Protein AF-A0A9D6CLR1-F1 (afdb_monomer)

pLDDT: mean 79.88, std 20.58, range [31.44, 97.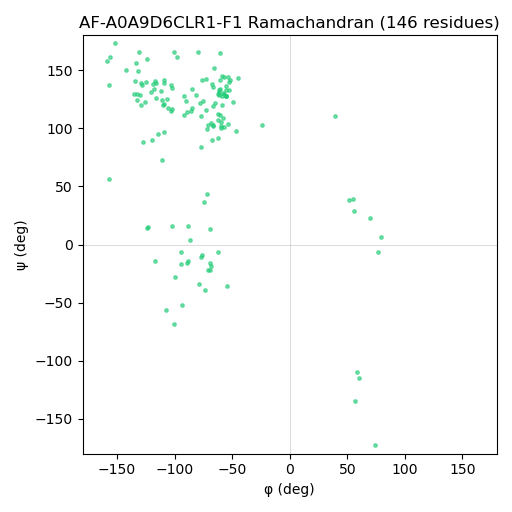12]

Nearest PDB structures (foldseek):
  5bok-assembly1_A  TM=9.525E-01  e=4.632E-09  Diaphorobacter sp. DS2
  2qpz-assembly1_A  TM=9.494E-01  e=1.307E-08  Pseudomonas putida
  7bui-assembly1_E  TM=9.240E-01  e=3.308E-08  Metapseudomonas resinovorans
  4emj-assembly1_B  TM=9.282E-01  e=6.372E-08  Pseudomonas putida
  2i7f-assembly2_B  TM=9.430E-01  e=8.842E-08  Sphingobium yanoikuyae

Radius of gyration: 23.42 Å; Cα contacts (8 Å, |Δi|>4): 260; chains: 1; bounding box: 81×60×57 Å

Mean predicted aligned error: 12.87 Å

Sequence (148 aa):
MGVGAARIPVMSLNVESYVPALPLEEIPDRTAKTVTFGRKKICIVRVDERFHAVDALCTHMGVPLDQGEFNGAELVCPWHAARFCVKTGAKTHGPGFCDLKTYAVRVVNGWVEVNLDGPALNERPAPSRPMAPPPAPSVMTPTSRFRI

Structure (mmCIF, N/CA/C/O backbone):
data_AF-A0A9D6CLR1-F1
#
_entry.id   AF-A0A9D6CLR1-F1
#
loop_
_atom_site.group_PDB
_atom_site.id
_atom_site.type_symbol
_atom_site.label_atom_id
_atom_site.label_alt_id
_atom_site.label_comp_id
_atom_site.label_asym_id
_atom_site.label_entity_id
_atom_site.label_seq_id
_atom_site.pdbx_PDB_ins_code
_atom_site.Cartn_x
_atom_site.Cartn_y
_atom_site.Cartn_z
_atom_site.occupancy
_atom_site.B_iso_or_equiv
_atom_site.auth_seq_id
_atom_site.auth_comp_id
_atom_site.auth_asym_id
_atom_site.auth_atom_id
_atom_site.pdbx_PDB_model_num
ATOM 1 N N . MET A 1 1 ? -17.516 23.546 46.071 1.00 39.50 1 MET A N 1
ATOM 2 C CA . MET A 1 1 ? -17.376 23.646 44.602 1.00 39.50 1 MET A CA 1
ATOM 3 C C . MET A 1 1 ? -16.226 22.739 44.185 1.00 39.50 1 MET A C 1
ATOM 5 O O . MET A 1 1 ? -15.083 23.166 44.200 1.00 39.50 1 MET A O 1
ATOM 9 N N . GLY A 1 2 ? -16.505 21.452 43.970 1.00 34.69 2 GLY A N 1
ATOM 10 C CA . GLY A 1 2 ? -15.496 20.457 43.599 1.00 34.69 2 GLY A CA 1
ATOM 11 C C . GLY A 1 2 ? -15.613 20.152 42.114 1.00 34.69 2 GLY A C 1
ATOM 12 O O . GLY A 1 2 ? -16.646 19.651 41.680 1.00 34.69 2 GLY A O 1
ATOM 13 N N . VAL A 1 3 ? -14.586 20.484 41.337 1.00 37.75 3 VAL A N 1
ATOM 14 C CA . VAL A 1 3 ? -14.485 20.069 39.936 1.00 37.75 3 VAL A CA 1
ATOM 15 C C . VAL A 1 3 ? -14.194 18.568 39.908 1.00 37.75 3 VAL A C 1
ATOM 17 O O . VAL A 1 3 ? -13.095 18.120 40.223 1.00 37.75 3 VAL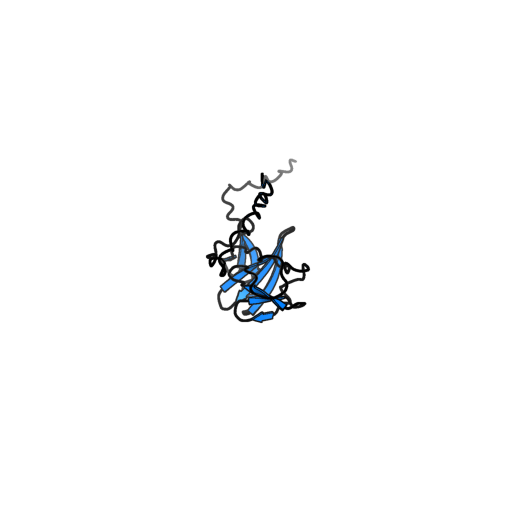 A O 1
ATOM 20 N N . GLY A 1 4 ? -15.220 17.771 39.616 1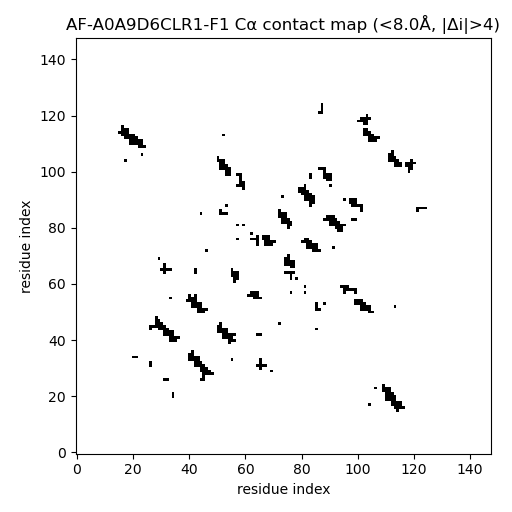.00 31.44 4 GLY A N 1
ATOM 21 C CA . GLY A 1 4 ? -15.082 16.334 39.421 1.00 31.44 4 GLY A CA 1
ATOM 22 C C . GLY A 1 4 ? -14.267 16.071 38.161 1.00 31.44 4 GLY A C 1
ATOM 23 O O . GLY A 1 4 ? -14.782 16.200 37.054 1.00 31.44 4 GLY A O 1
ATOM 24 N N . ALA A 1 5 ? -12.993 15.715 38.325 1.00 42.03 5 ALA A N 1
ATOM 25 C CA . ALA A 1 5 ? -12.192 15.163 37.244 1.00 42.03 5 ALA A CA 1
ATOM 26 C C . ALA A 1 5 ? -12.842 13.844 36.805 1.00 42.03 5 ALA A C 1
ATOM 28 O O . ALA A 1 5 ? -12.811 12.849 37.535 1.00 42.03 5 ALA A O 1
ATOM 29 N N . ALA A 1 6 ? -13.476 13.858 35.633 1.00 39.00 6 ALA A N 1
ATOM 30 C CA . ALA A 1 6 ? -14.028 12.670 35.009 1.00 39.00 6 ALA A CA 1
ATOM 31 C C . ALA A 1 6 ? -12.888 11.669 34.780 1.00 39.00 6 ALA A C 1
ATOM 33 O O . ALA A 1 6 ? -12.024 11.855 33.924 1.00 39.00 6 ALA A O 1
ATOM 34 N N . ARG A 1 7 ? -12.858 10.619 35.602 1.00 40.84 7 ARG A N 1
ATOM 35 C CA . ARG A 1 7 ? -11.974 9.472 35.415 1.00 40.84 7 ARG A CA 1
ATOM 36 C C . ARG A 1 7 ? -12.446 8.735 34.169 1.00 40.84 7 ARG A C 1
ATOM 38 O O . ARG A 1 7 ? -13.467 8.056 34.206 1.00 40.84 7 ARG A O 1
ATOM 45 N N . ILE A 1 8 ? -11.712 8.901 33.074 1.00 43.25 8 ILE A N 1
ATOM 46 C CA . ILE A 1 8 ? -11.870 8.090 31.867 1.00 43.25 8 ILE A CA 1
ATOM 47 C C . ILE A 1 8 ? -11.626 6.631 32.288 1.00 43.25 8 ILE A C 1
ATOM 49 O O . ILE A 1 8 ? -10.554 6.340 32.829 1.00 43.25 8 ILE A O 1
ATOM 53 N N . PRO A 1 9 ? -12.597 5.717 32.121 1.00 37.31 9 PRO A N 1
ATOM 54 C CA . PRO A 1 9 ? -12.390 4.322 32.461 1.00 37.31 9 PRO A CA 1
ATOM 55 C C . PRO A 1 9 ? -11.321 3.748 31.528 1.00 37.31 9 PRO A C 1
ATOM 57 O O . PRO A 1 9 ? -11.467 3.769 30.307 1.00 37.31 9 PRO A O 1
ATOM 60 N N . VAL A 1 10 ? -10.237 3.233 32.111 1.00 44.00 10 VAL A N 1
ATOM 61 C CA . VAL A 1 10 ? -9.269 2.390 31.403 1.00 44.00 10 VAL A CA 1
ATOM 62 C C . VAL A 1 10 ? -9.992 1.084 31.072 1.00 44.00 10 VAL A C 1
ATOM 64 O O . VAL A 1 10 ? -10.044 0.161 31.886 1.00 44.00 10 VAL A O 1
ATOM 67 N N . MET A 1 11 ? -10.634 1.029 29.903 1.00 39.53 11 MET A N 1
ATOM 68 C CA . MET A 1 11 ? -11.243 -0.196 29.394 1.00 39.53 11 MET A CA 1
ATOM 69 C C . MET A 1 11 ? -10.142 -1.163 28.960 1.00 39.53 11 MET A C 1
ATOM 71 O O . MET A 1 11 ? -9.537 -1.026 27.906 1.00 39.53 11 MET A O 1
ATOM 75 N N . SER A 1 12 ? -9.879 -2.097 29.870 1.00 44.53 12 SER A N 1
ATOM 76 C CA . SER A 1 12 ? -9.763 -3.540 29.650 1.00 44.53 12 SER A CA 1
ATOM 77 C C . SER A 1 12 ? -9.057 -4.012 28.369 1.00 44.53 12 SER A C 1
ATOM 79 O O . SER A 1 12 ? -9.555 -3.917 27.252 1.00 44.53 12 SER A O 1
ATOM 81 N N . LEU A 1 13 ? -7.885 -4.592 28.611 1.00 48.91 13 LEU A N 1
ATOM 82 C CA . LEU A 1 13 ? -6.991 -5.329 27.727 1.00 48.91 13 LEU A CA 1
ATOM 83 C C . LEU A 1 13 ? -7.725 -6.371 26.861 1.00 48.91 13 LEU A C 1
ATOM 85 O O . LEU A 1 13 ? -7.965 -7.482 27.314 1.00 48.91 13 LEU A O 1
ATOM 89 N N . ASN A 1 14 ? -8.029 -6.012 25.613 1.00 50.66 14 ASN A N 1
ATOM 90 C CA . ASN A 1 14 ? -8.165 -6.933 24.476 1.00 50.66 14 ASN A CA 1
ATOM 91 C C . ASN A 1 14 ? -7.935 -6.148 23.170 1.00 50.66 14 ASN A C 1
ATOM 93 O O . ASN A 1 14 ? -8.798 -6.060 22.298 1.00 50.66 14 ASN A O 1
ATOM 97 N N . VAL A 1 15 ? -6.770 -5.497 23.067 1.00 47.16 15 VAL A N 1
ATOM 98 C CA . VAL A 1 15 ? -6.419 -4.669 21.907 1.00 47.16 15 VAL A CA 1
ATOM 99 C C . VAL A 1 15 ? -6.018 -5.584 20.753 1.00 47.16 15 VAL A C 1
ATOM 101 O O . VAL A 1 15 ? -4.847 -5.844 20.501 1.00 47.16 15 VAL A O 1
ATOM 104 N N . GLU A 1 16 ? -7.012 -6.074 20.026 1.00 57.47 16 GLU A N 1
ATOM 105 C CA . GLU A 1 16 ? -6.856 -6.210 18.588 1.00 57.47 16 GLU A CA 1
ATOM 106 C C . GLU A 1 16 ? -6.440 -4.826 18.057 1.00 57.47 16 GLU A C 1
ATOM 108 O O . GLU A 1 16 ? -7.249 -3.904 18.016 1.00 57.47 16 GLU A O 1
ATOM 113 N N . SER A 1 17 ? -5.165 -4.633 17.723 1.00 80.94 17 SER A N 1
ATOM 114 C CA . SER A 1 17 ? -4.558 -3.337 17.364 1.00 80.94 17 SER A CA 1
ATOM 115 C C . SER A 1 17 ? -4.919 -2.826 15.976 1.00 80.94 17 SER A C 1
ATOM 117 O O . SER A 1 17 ? -4.098 -2.229 15.276 1.00 80.94 17 SER A O 1
ATOM 119 N N . TYR A 1 18 ? -6.164 -3.067 15.580 1.00 89.00 18 TYR A N 1
ATOM 120 C CA . TYR A 1 18 ? -6.764 -2.478 14.404 1.00 89.00 18 TYR A CA 1
ATOM 121 C C . TYR A 1 18 ? -7.121 -1.028 14.693 1.00 89.00 18 TYR A C 1
ATOM 123 O O . TYR A 1 18 ? -7.841 -0.714 15.640 1.00 89.00 18 TYR A O 1
ATOM 131 N N . VAL A 1 19 ? -6.591 -0.142 13.861 1.00 92.06 19 VAL A N 1
ATOM 132 C CA . VAL A 1 19 ? -6.851 1.291 13.920 1.00 92.06 19 VAL A CA 1
ATOM 133 C C . VAL A 1 19 ? -7.529 1.705 12.615 1.00 92.06 19 VAL A C 1
ATOM 135 O O . VAL A 1 19 ? -7.059 1.297 11.547 1.00 92.06 19 VAL A O 1
ATOM 138 N N . PRO A 1 20 ? -8.617 2.496 12.663 1.00 93.69 20 PRO A N 1
ATOM 139 C CA . PRO A 1 20 ? -9.249 3.018 11.457 1.00 93.69 20 PRO A CA 1
ATOM 140 C C . PRO A 1 20 ? -8.266 3.895 10.681 1.00 93.69 20 PRO A C 1
ATOM 142 O O . PRO A 1 20 ? -7.610 4.768 11.250 1.00 93.69 20 PRO A O 1
ATOM 145 N N . ALA A 1 21 ? -8.157 3.639 9.379 1.00 94.19 21 ALA A N 1
ATOM 146 C CA . ALA A 1 21 ? -7.209 4.307 8.502 1.00 94.19 21 ALA A CA 1
ATOM 147 C C . ALA A 1 21 ? -7.888 5.300 7.559 1.00 94.19 21 ALA A C 1
ATOM 149 O O . ALA A 1 21 ? -7.523 6.472 7.543 1.00 94.19 21 ALA A O 1
ATOM 150 N N . LEU A 1 22 ? -8.862 4.827 6.775 1.00 94.75 22 LEU A N 1
ATOM 151 C CA . LEU A 1 22 ? -9.613 5.630 5.808 1.00 94.75 22 LEU A CA 1
ATOM 152 C C . LEU A 1 22 ? -10.967 4.978 5.464 1.00 94.75 22 LEU A C 1
ATOM 154 O O . LEU A 1 22 ? -11.111 3.760 5.632 1.00 94.75 22 LEU A O 1
ATOM 158 N N . PRO A 1 23 ? -11.953 5.752 4.977 1.00 95.44 23 PRO A N 1
ATOM 159 C CA . PRO A 1 23 ? -13.191 5.213 4.416 1.00 95.44 23 PRO A CA 1
ATOM 160 C C . PRO A 1 23 ? -12.917 4.319 3.201 1.00 95.44 23 PRO A C 1
ATOM 162 O O . PRO A 1 23 ? -12.087 4.648 2.362 1.00 95.44 23 PRO A O 1
ATOM 165 N N . LEU A 1 24 ? -13.644 3.213 3.044 1.00 93.81 24 LEU A N 1
ATOM 166 C CA . LEU A 1 24 ? -13.484 2.291 1.907 1.00 93.81 24 LEU A CA 1
ATOM 167 C C . LEU A 1 24 ? -13.600 2.995 0.542 1.00 93.81 24 LEU A C 1
ATOM 169 O O . LEU A 1 24 ? -12.893 2.648 -0.401 1.00 93.81 24 LEU A O 1
ATOM 173 N N . GLU A 1 25 ? -14.465 4.000 0.443 1.00 93.56 25 GLU A N 1
ATOM 174 C CA . GLU A 1 25 ? -14.722 4.760 -0.787 1.00 93.56 25 GLU A CA 1
ATOM 175 C C . GLU A 1 25 ? -13.539 5.640 -1.202 1.00 93.56 25 GLU A C 1
ATOM 177 O O . GLU A 1 25 ? -13.383 5.991 -2.369 1.00 93.56 25 GLU A O 1
ATOM 182 N N . GLU A 1 26 ? -12.666 5.968 -0.252 1.00 92.69 26 GLU A N 1
ATOM 183 C CA . GLU A 1 26 ? -11.499 6.799 -0.495 1.00 92.69 26 GLU A CA 1
ATOM 184 C C . GLU A 1 26 ? -10.362 6.065 -1.209 1.00 92.69 26 GLU A C 1
ATOM 186 O O . GLU A 1 26 ? -9.395 6.723 -1.608 1.00 92.69 26 GLU A O 1
ATOM 191 N N . ILE A 1 27 ? -10.460 4.743 -1.371 1.00 92.88 27 ILE A N 1
ATOM 192 C CA . ILE A 1 27 ? -9.488 3.934 -2.104 1.00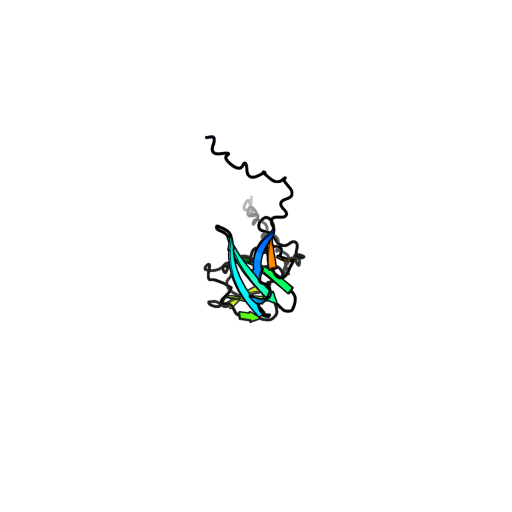 92.88 27 ILE A CA 1
ATOM 193 C C . ILE A 1 27 ? -10.198 3.080 -3.177 1.00 92.88 27 ILE A C 1
ATOM 195 O O . ILE A 1 27 ? -10.625 1.942 -2.942 1.00 92.88 27 ILE A O 1
ATOM 199 N N . PRO A 1 28 ? -10.379 3.644 -4.385 1.00 92.88 28 PRO A N 1
ATOM 200 C CA . PRO A 1 28 ? -10.887 2.906 -5.536 1.00 92.88 28 PRO A CA 1
ATOM 201 C C . PRO A 1 28 ? -9.984 1.729 -5.916 1.00 92.88 28 PRO A C 1
ATOM 203 O O . PRO A 1 28 ? -8.831 1.640 -5.488 1.00 92.88 28 PRO A O 1
ATOM 206 N N . ASP A 1 29 ? -10.499 0.821 -6.740 1.00 93.88 29 ASP A N 1
ATOM 207 C CA . ASP A 1 29 ? -9.683 -0.275 -7.259 1.00 93.88 29 ASP A CA 1
ATOM 208 C C . ASP A 1 29 ? -8.442 0.245 -8.009 1.00 93.88 29 ASP A C 1
ATOM 210 O O . ASP A 1 29 ? -8.483 1.281 -8.676 1.00 93.88 29 ASP A O 1
ATOM 214 N N . ARG A 1 30 ? -7.330 -0.482 -7.870 1.00 92.94 30 ARG A N 1
ATOM 215 C CA . ARG A 1 30 ? -6.007 -0.163 -8.424 1.00 92.94 30 ARG A CA 1
ATOM 216 C C . ARG A 1 30 ? -5.503 1.218 -8.017 1.00 92.94 30 ARG A C 1
ATOM 218 O O . ARG A 1 30 ? -4.872 1.918 -8.809 1.00 92.94 30 ARG A O 1
ATOM 225 N N . THR A 1 31 ? -5.751 1.593 -6.766 1.00 94.62 31 THR A N 1
ATOM 226 C CA . THR A 1 31 ? -5.183 2.797 -6.157 1.00 94.62 31 THR A CA 1
ATOM 227 C C . THR A 1 31 ? -4.429 2.471 -4.876 1.00 94.62 31 THR A C 1
ATOM 229 O O . THR A 1 31 ? -4.605 1.417 -4.254 1.00 94.62 31 THR A O 1
ATOM 232 N N . ALA A 1 32 ? -3.549 3.394 -4.505 1.00 95.50 32 ALA A N 1
ATOM 233 C CA . ALA A 1 32 ? -2.739 3.340 -3.307 1.00 95.50 32 ALA A CA 1
ATOM 234 C C . ALA A 1 32 ? -2.882 4.659 -2.537 1.00 95.50 32 ALA A C 1
ATOM 236 O O . ALA A 1 32 ? -2.900 5.734 -3.134 1.00 95.50 32 ALA A O 1
ATOM 237 N N . LYS A 1 33 ? -2.978 4.584 -1.210 1.00 96.50 33 LYS A N 1
ATOM 238 C CA . LYS A 1 33 ? -3.018 5.748 -0.319 1.00 96.50 33 LYS A CA 1
ATOM 239 C C . LYS A 1 33 ? -2.111 5.540 0.881 1.00 96.50 33 LYS A C 1
ATOM 241 O O . LYS A 1 33 ? -2.230 4.544 1.594 1.00 96.50 33 LYS A O 1
ATOM 246 N N . THR A 1 34 ? -1.248 6.516 1.150 1.00 96.56 34 THR A N 1
ATOM 247 C CA . THR A 1 34 ? -0.455 6.530 2.381 1.00 96.56 34 THR A CA 1
ATOM 248 C C . THR A 1 34 ? -1.264 7.076 3.550 1.00 96.56 34 THR A C 1
ATOM 250 O O . THR A 1 34 ? -1.781 8.190 3.502 1.00 96.56 34 THR A O 1
ATOM 253 N N . VAL A 1 35 ? -1.284 6.326 4.648 1.00 95.44 35 VAL A N 1
ATOM 254 C CA . VAL A 1 35 ? -1.799 6.748 5.952 1.00 95.44 35 VAL A CA 1
ATOM 255 C C . VAL A 1 35 ? -0.656 6.741 6.961 1.00 95.44 35 VAL A C 1
ATOM 257 O O . VAL A 1 35 ? 0.221 5.873 6.939 1.00 95.44 35 VAL A O 1
ATOM 260 N N . THR A 1 36 ? -0.634 7.737 7.845 1.00 94.31 36 THR A N 1
ATOM 261 C CA . THR A 1 36 ? 0.421 7.888 8.853 1.00 94.31 36 THR A CA 1
ATOM 262 C C . THR A 1 36 ? -0.121 7.591 10.246 1.00 94.31 36 THR A C 1
ATOM 264 O O . THR A 1 36 ? -1.007 8.287 10.732 1.00 94.31 36 THR A O 1
ATOM 267 N N . PHE A 1 37 ? 0.468 6.599 10.915 1.00 90.62 37 PHE A N 1
ATOM 268 C CA . PHE A 1 37 ? 0.180 6.235 12.302 1.00 90.62 37 PHE A CA 1
ATOM 269 C C . PHE A 1 37 ? 1.414 6.498 13.168 1.00 90.62 37 PHE A C 1
ATOM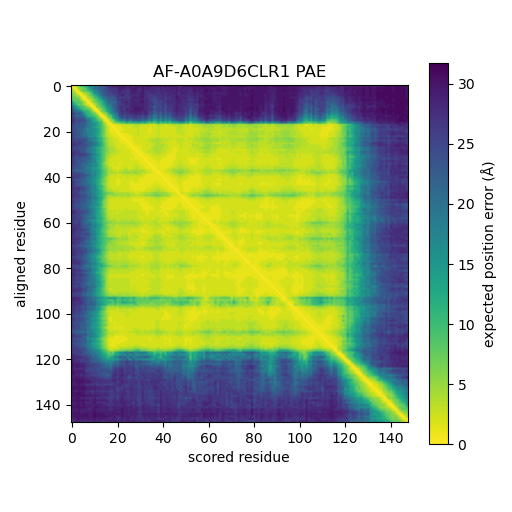 271 O O . PHE A 1 37 ? 2.347 5.689 13.240 1.00 90.62 37 PHE A O 1
ATOM 278 N N . GLY A 1 38 ? 1.454 7.669 13.805 1.00 88.94 38 GLY A N 1
ATOM 279 C CA . GLY A 1 38 ? 2.625 8.124 14.553 1.00 88.94 38 GLY A CA 1
ATOM 280 C C . GLY A 1 38 ? 3.863 8.199 13.654 1.00 88.94 38 GLY A C 1
ATOM 281 O O . GLY A 1 38 ? 3.951 9.053 12.780 1.00 88.94 38 GLY A O 1
ATOM 282 N N . ARG A 1 39 ? 4.826 7.291 13.858 1.00 87.38 39 ARG A N 1
ATOM 283 C CA . ARG A 1 39 ? 6.059 7.204 13.046 1.00 87.38 39 ARG A CA 1
ATOM 284 C C . ARG A 1 39 ? 5.971 6.215 11.879 1.00 87.38 39 ARG A C 1
ATOM 286 O O . ARG A 1 39 ? 6.916 6.121 11.102 1.00 87.38 39 ARG A O 1
ATOM 293 N N . LYS A 1 40 ? 4.887 5.443 11.773 1.00 90.50 40 LYS A N 1
ATOM 294 C CA . LYS A 1 40 ? 4.697 4.445 10.713 1.00 90.50 40 LYS A CA 1
ATOM 295 C C . LYS A 1 40 ? 3.959 5.088 9.545 1.00 90.50 40 LYS A C 1
ATOM 297 O O . LYS A 1 40 ? 2.896 5.669 9.747 1.00 90.50 40 LYS A O 1
ATOM 302 N N . LYS A 1 41 ? 4.504 4.957 8.337 1.00 95.06 41 LYS A N 1
ATOM 303 C CA . LYS A 1 41 ? 3.815 5.311 7.093 1.00 95.06 41 LYS A CA 1
ATOM 304 C C . LYS A 1 41 ? 3.411 4.019 6.400 1.00 95.06 41 LYS A C 1
ATOM 306 O O . LYS A 1 41 ? 4.281 3.225 6.046 1.00 95.06 41 LYS A O 1
ATOM 311 N N . ILE A 1 42 ? 2.112 3.812 6.242 1.00 95.50 42 ILE A N 1
ATOM 312 C CA . ILE A 1 42 ? 1.537 2.587 5.692 1.00 95.50 42 ILE A CA 1
ATOM 313 C C . ILE A 1 42 ? 0.825 2.948 4.395 1.00 95.50 42 ILE A C 1
ATOM 315 O O . ILE A 1 42 ? -0.005 3.849 4.380 1.00 95.50 42 ILE A O 1
ATOM 319 N N . CYS A 1 43 ? 1.164 2.261 3.312 1.00 96.44 43 CYS A N 1
ATOM 320 C CA . CYS A 1 43 ? 0.476 2.370 2.039 1.00 96.44 43 CYS A CA 1
ATOM 321 C C . CYS A 1 43 ? -0.617 1.307 1.998 1.00 96.44 43 CYS A C 1
ATOM 323 O O . CYS A 1 43 ? -0.344 0.104 1.991 1.00 96.44 43 CYS A O 1
ATOM 325 N N . ILE A 1 44 ? -1.858 1.777 2.029 1.00 96.25 44 ILE A N 1
ATOM 326 C CA . ILE A 1 44 ? -3.043 0.963 1.812 1.00 96.25 44 ILE A CA 1
ATOM 327 C C . ILE A 1 44 ? -3.251 0.893 0.313 1.00 96.25 44 ILE A C 1
ATOM 329 O O . ILE A 1 44 ? -3.170 1.900 -0.383 1.00 96.25 44 ILE A O 1
ATOM 333 N N . VAL A 1 45 ? -3.501 -0.308 -0.172 1.00 95.81 45 VAL A N 1
ATOM 334 C CA . VAL A 1 45 ? -3.648 -0.632 -1.578 1.00 95.81 45 VAL A CA 1
ATOM 335 C C . VAL A 1 45 ? -4.945 -1.396 -1.756 1.00 95.81 45 VAL A C 1
ATOM 337 O O . VAL A 1 45 ? -5.218 -2.326 -0.994 1.00 95.81 45 VAL A O 1
ATOM 340 N N . ARG A 1 46 ? -5.697 -1.068 -2.804 1.00 94.62 46 ARG A N 1
ATOM 341 C CA . ARG A 1 46 ? -6.795 -1.909 -3.278 1.00 94.62 46 ARG A CA 1
ATOM 342 C C . ARG A 1 46 ? -6.433 -2.523 -4.624 1.00 94.62 46 ARG A C 1
ATOM 344 O O . ARG A 1 46 ? -6.078 -1.807 -5.557 1.00 94.62 46 ARG A O 1
ATOM 351 N N . VAL A 1 47 ? -6.503 -3.849 -4.698 1.00 92.06 47 VAL A N 1
ATOM 352 C CA . VAL A 1 47 ? -6.413 -4.604 -5.953 1.00 92.06 47 VAL A CA 1
ATOM 353 C C . VAL A 1 47 ? -7.592 -5.562 -5.988 1.00 92.06 47 VAL A C 1
ATOM 355 O O . VAL A 1 47 ? -7.736 -6.411 -5.104 1.00 92.06 47 VAL A O 1
ATOM 358 N N . ASP A 1 48 ? -8.424 -5.406 -7.008 1.00 87.75 48 ASP A N 1
ATOM 359 C CA . ASP A 1 48 ? -9.730 -6.033 -7.127 1.00 87.75 48 ASP A CA 1
ATOM 360 C C . ASP A 1 48 ? -10.611 -5.669 -5.903 1.00 87.75 48 ASP A C 1
ATOM 362 O O . ASP A 1 48 ? -10.653 -4.529 -5.427 1.00 87.75 48 ASP A O 1
ATOM 366 N N . GLU A 1 49 ? -11.293 -6.655 -5.323 1.00 86.62 49 GLU A N 1
ATOM 367 C CA . GLU A 1 49 ? -12.101 -6.495 -4.106 1.00 86.62 49 GLU A CA 1
ATOM 368 C C . GLU A 1 49 ? -11.302 -6.710 -2.809 1.00 86.62 49 GLU A C 1
ATOM 370 O O . GLU A 1 49 ? -11.877 -6.947 -1.744 1.00 86.62 49 GLU A O 1
ATOM 375 N N . ARG A 1 50 ? -9.962 -6.682 -2.872 1.00 90.94 50 ARG A N 1
ATOM 376 C CA . ARG A 1 50 ? -9.097 -6.939 -1.713 1.00 90.94 50 ARG A CA 1
ATOM 377 C C . ARG A 1 50 ? -8.272 -5.721 -1.334 1.00 90.94 50 ARG A C 1
ATOM 379 O O . ARG A 1 50 ? -7.692 -5.038 -2.176 1.00 90.94 50 ARG A O 1
ATOM 386 N N . PHE A 1 51 ? -8.178 -5.510 -0.026 1.00 94.31 51 PHE A N 1
ATOM 387 C CA . PHE A 1 51 ? -7.369 -4.465 0.581 1.00 94.31 51 PHE A CA 1
ATOM 388 C C . PHE A 1 51 ? -6.092 -5.073 1.145 1.00 94.31 51 PHE A C 1
ATOM 390 O O . PHE A 1 51 ? -6.099 -6.130 1.778 1.00 94.31 51 PHE A O 1
ATOM 397 N N . HIS A 1 52 ? -4.991 -4.376 0.922 1.00 95.12 52 HIS A N 1
ATOM 398 C CA . HIS A 1 52 ? -3.667 -4.746 1.376 1.00 95.12 52 HIS A CA 1
ATOM 399 C C . HIS A 1 52 ? -3.013 -3.536 2.030 1.00 95.12 52 HIS A C 1
ATOM 401 O O . HIS A 1 52 ? -3.282 -2.401 1.652 1.00 95.12 52 HIS A O 1
ATOM 407 N N . ALA A 1 53 ? -2.148 -3.769 3.010 1.00 95.31 53 ALA A N 1
ATOM 408 C CA . ALA A 1 53 ? -1.354 -2.715 3.619 1.00 95.31 53 ALA A CA 1
ATOM 409 C C . ALA A 1 53 ? 0.108 -3.140 3.655 1.00 95.31 53 ALA A C 1
ATOM 411 O O . ALA A 1 53 ? 0.441 -4.229 4.130 1.00 95.31 53 ALA A O 1
ATOM 412 N N . VAL A 1 54 ? 0.971 -2.265 3.153 1.00 95.31 54 VAL A N 1
ATOM 413 C CA . VAL A 1 54 ? 2.424 -2.436 3.115 1.00 95.31 54 VAL A CA 1
ATOM 414 C C . VAL A 1 54 ? 3.112 -1.182 3.647 1.00 95.31 54 VAL A C 1
ATOM 416 O O . VAL A 1 54 ? 2.482 -0.134 3.780 1.00 95.31 54 VAL A O 1
ATOM 419 N N . ASP A 1 55 ? 4.403 -1.249 3.964 1.00 95.31 55 ASP A N 1
ATOM 420 C CA . ASP A 1 55 ? 5.182 -0.037 4.234 1.00 95.31 55 ASP A CA 1
ATOM 421 C C . ASP A 1 55 ? 5.087 0.934 3.048 1.00 95.31 55 ASP A C 1
ATOM 423 O O . ASP A 1 55 ? 5.183 0.544 1.886 1.00 95.31 55 ASP A O 1
ATOM 427 N N . ALA A 1 56 ? 4.896 2.221 3.343 1.00 95.88 56 ALA A N 1
ATOM 428 C CA . ALA A 1 56 ? 4.645 3.223 2.308 1.00 95.88 56 ALA A CA 1
ATOM 429 C C . ALA A 1 56 ? 5.885 3.656 1.529 1.00 95.88 56 ALA A C 1
ATOM 431 O O . ALA A 1 56 ? 5.764 4.383 0.546 1.00 95.88 56 ALA A O 1
ATOM 432 N N . LEU A 1 57 ? 7.075 3.273 1.988 1.00 95.88 57 LEU A N 1
ATOM 433 C CA . LEU A 1 57 ? 8.333 3.748 1.438 1.00 95.88 57 LEU A CA 1
ATOM 434 C C . LEU A 1 57 ? 9.060 2.610 0.732 1.00 95.88 57 LEU A C 1
ATOM 436 O O . LEU A 1 57 ? 9.250 1.530 1.287 1.00 95.88 57 LEU A O 1
ATOM 440 N N . CYS A 1 58 ? 9.518 2.882 -0.486 1.00 95.81 58 CYS A N 1
ATOM 441 C CA . CYS A 1 58 ? 10.323 1.951 -1.253 1.00 95.81 58 CYS A CA 1
ATOM 442 C C . CYS A 1 58 ? 11.597 1.592 -0.476 1.00 95.81 58 CYS A C 1
ATOM 444 O O . CYS A 1 58 ? 12.353 2.483 -0.080 1.00 95.81 58 CYS A O 1
ATOM 446 N N . THR A 1 59 ? 11.897 0.296 -0.350 1.00 94.75 59 THR A N 1
ATOM 447 C CA . THR A 1 59 ? 13.089 -0.223 0.350 1.00 94.75 59 THR A CA 1
ATOM 448 C C . THR A 1 59 ? 14.407 0.069 -0.378 1.00 94.75 59 THR A C 1
ATOM 450 O O . THR A 1 59 ? 15.422 -0.530 -0.052 1.00 94.75 59 THR A O 1
ATOM 453 N N . HIS A 1 60 ? 14.411 0.950 -1.380 1.00 93.88 60 HIS A N 1
ATOM 454 C CA . HIS A 1 60 ? 15.600 1.414 -2.091 1.00 93.88 60 HIS A CA 1
ATOM 455 C C . HIS A 1 60 ? 16.048 2.794 -1.602 1.00 93.88 60 HIS A C 1
ATOM 457 O O . HIS A 1 60 ? 17.079 2.907 -0.954 1.00 93.88 60 HIS A O 1
ATOM 463 N N . MET A 1 61 ? 15.269 3.844 -1.881 1.00 94.00 61 MET A N 1
ATOM 464 C CA . MET A 1 61 ? 15.611 5.227 -1.503 1.00 94.00 61 MET A CA 1
ATOM 465 C C . MET A 1 61 ? 14.542 5.899 -0.635 1.00 94.00 61 MET A C 1
ATOM 467 O O . MET A 1 61 ? 14.527 7.117 -0.504 1.00 94.00 61 MET A O 1
ATOM 471 N N . GLY A 1 62 ? 13.613 5.126 -0.066 1.00 92.69 62 GLY A N 1
ATOM 472 C CA . GLY A 1 62 ? 12.588 5.662 0.829 1.00 92.69 62 GLY A CA 1
ATOM 473 C C . GLY A 1 62 ? 11.539 6.538 0.136 1.00 92.69 62 GLY A C 1
ATOM 474 O O . GLY A 1 62 ? 10.922 7.377 0.785 1.00 92.69 62 GLY A O 1
ATOM 475 N N . VAL A 1 63 ? 11.349 6.368 -1.173 1.00 93.50 63 VAL A N 1
ATOM 476 C CA . VAL A 1 63 ? 10.378 7.133 -1.972 1.00 93.50 63 VAL A CA 1
ATOM 477 C C . VAL A 1 63 ? 8.953 6.624 -1.706 1.00 93.50 63 VAL A C 1
ATOM 479 O O . VAL A 1 63 ? 8.789 5.405 -1.584 1.00 93.50 63 VAL A O 1
ATOM 482 N N . PRO A 1 64 ? 7.934 7.503 -1.634 1.00 95.56 64 PRO A N 1
ATOM 483 C CA . PRO A 1 64 ? 6.538 7.101 -1.475 1.00 95.56 64 PRO A CA 1
ATOM 484 C C . PRO A 1 64 ? 6.063 6.161 -2.591 1.00 95.56 64 PRO A C 1
ATOM 486 O O . PRO A 1 64 ? 6.256 6.430 -3.776 1.00 95.56 64 PRO A O 1
ATOM 489 N N . LEU A 1 65 ? 5.455 5.043 -2.199 1.00 95.81 65 LEU A N 1
ATOM 490 C CA . LEU A 1 65 ? 4.930 4.029 -3.114 1.00 95.81 65 LEU A CA 1
ATOM 491 C C . LEU A 1 65 ? 3.483 4.293 -3.544 1.00 95.81 65 LEU A C 1
ATOM 493 O O . LEU A 1 65 ? 3.021 3.680 -4.499 1.00 95.81 65 LEU A O 1
ATOM 497 N N . ASP A 1 66 ? 2.771 5.192 -2.870 1.00 94.62 66 ASP A N 1
ATOM 498 C CA . ASP A 1 66 ? 1.398 5.581 -3.216 1.00 94.62 66 ASP A CA 1
ATOM 499 C C . ASP A 1 66 ? 1.290 6.364 -4.531 1.00 94.62 66 ASP A C 1
ATOM 501 O O . ASP A 1 66 ? 0.229 6.406 -5.141 1.00 94.62 66 ASP A O 1
ATOM 505 N N . GLN A 1 67 ? 2.402 6.928 -4.999 1.00 92.56 67 GLN A N 1
ATOM 506 C CA . GLN A 1 67 ? 2.545 7.532 -6.326 1.00 92.56 67 GLN A CA 1
ATOM 507 C C . GLN A 1 67 ? 2.936 6.510 -7.408 1.00 92.56 67 GLN A C 1
ATOM 509 O O . GLN A 1 67 ? 3.238 6.889 -8.538 1.00 92.56 67 GLN A O 1
ATOM 514 N N . GLY A 1 68 ? 3.021 5.230 -7.044 1.00 91.75 68 GLY A N 1
ATOM 515 C CA . GLY A 1 68 ? 3.399 4.144 -7.934 1.00 91.75 68 GLY A CA 1
ATOM 516 C C . GLY A 1 68 ? 2.266 3.660 -8.832 1.00 91.75 68 GLY A C 1
ATOM 517 O O . GLY A 1 68 ? 1.090 3.930 -8.604 1.00 91.75 68 GLY A O 1
ATOM 518 N N . GLU A 1 69 ? 2.639 2.887 -9.846 1.00 94.38 69 GLU A N 1
ATOM 519 C CA . GLU A 1 69 ? 1.696 2.229 -10.750 1.00 94.38 69 GLU A CA 1
ATOM 520 C C . GLU A 1 69 ? 1.503 0.756 -10.375 1.00 94.38 69 GLU A C 1
ATOM 522 O O . GLU A 1 69 ? 2.299 0.168 -9.641 1.00 94.38 69 GLU A O 1
ATOM 527 N N . PHE A 1 70 ? 0.464 0.128 -10.923 1.00 94.69 70 PHE A N 1
ATOM 528 C CA . PHE A 1 70 ? 0.177 -1.285 -10.691 1.00 94.69 70 PHE A CA 1
ATOM 529 C C . PHE A 1 70 ? 0.504 -2.145 -11.909 1.00 94.69 70 PHE A C 1
ATOM 531 O O . PHE A 1 70 ? -0.083 -1.967 -12.977 1.00 94.69 70 PHE A O 1
ATOM 538 N N . ASN A 1 71 ? 1.333 -3.171 -11.714 1.00 92.88 71 ASN A N 1
ATOM 539 C CA . ASN A 1 71 ? 1.550 -4.253 -12.675 1.00 92.88 71 ASN A CA 1
ATOM 540 C C . ASN A 1 71 ? 0.928 -5.547 -12.130 1.00 92.88 71 ASN A C 1
ATOM 542 O O . ASN A 1 71 ? 1.513 -6.225 -11.287 1.00 92.88 71 ASN A O 1
ATOM 546 N N . GLY A 1 72 ? -0.292 -5.879 -12.558 1.00 91.81 72 GLY A N 1
ATOM 547 C CA . GLY A 1 72 ? -1.059 -6.966 -11.941 1.00 91.81 72 GLY A CA 1
ATOM 548 C C . GLY A 1 72 ? -1.308 -6.698 -10.451 1.00 91.81 72 GLY A C 1
ATOM 549 O O . GLY A 1 72 ? -1.997 -5.732 -10.124 1.00 91.81 72 GLY A O 1
ATOM 550 N N . ALA A 1 73 ? -0.729 -7.537 -9.581 1.00 91.31 73 ALA A N 1
ATOM 551 C CA . ALA A 1 73 ? -0.749 -7.413 -8.115 1.00 91.31 73 ALA A CA 1
ATOM 552 C C . ALA A 1 73 ? 0.568 -6.853 -7.530 1.00 91.31 73 ALA A C 1
ATOM 554 O O . ALA A 1 73 ? 0.843 -7.002 -6.336 1.00 91.31 73 ALA A O 1
ATOM 555 N N . GLU A 1 74 ? 1.410 -6.252 -8.368 1.00 95.56 74 GLU A N 1
ATOM 556 C CA . GLU A 1 74 ? 2.645 -5.594 -7.955 1.00 95.56 74 GLU A CA 1
ATOM 557 C C . GLU A 1 74 ? 2.460 -4.079 -7.925 1.00 95.56 74 GLU A C 1
ATOM 559 O O . GLU A 1 74 ? 1.942 -3.499 -8.880 1.00 95.56 74 GLU A O 1
ATOM 564 N N . LEU A 1 75 ? 2.944 -3.445 -6.861 1.00 96.06 75 LEU A N 1
ATOM 565 C CA . LEU A 1 75 ? 3.103 -2.000 -6.776 1.00 96.06 75 LEU A CA 1
ATOM 566 C C . LEU A 1 75 ? 4.496 -1.622 -7.282 1.00 96.06 75 LEU A C 1
ATOM 568 O O . LEU A 1 75 ? 5.509 -2.138 -6.798 1.00 96.06 75 LEU A O 1
ATOM 572 N N . VAL A 1 76 ? 4.536 -0.743 -8.278 1.00 96.75 76 VAL A N 1
ATOM 573 C CA . VAL A 1 76 ? 5.740 -0.311 -8.985 1.00 96.75 76 VAL A CA 1
ATOM 574 C C . VAL A 1 76 ? 6.153 1.059 -8.467 1.00 96.75 76 VAL A C 1
ATOM 576 O O . VAL A 1 76 ? 5.442 2.043 -8.639 1.00 96.75 76 VAL A O 1
ATOM 579 N N . CYS A 1 77 ? 7.330 1.133 -7.852 1.00 96.75 77 CYS A N 1
ATOM 580 C CA . CYS A 1 77 ? 7.922 2.385 -7.402 1.00 96.75 77 CYS A CA 1
ATOM 581 C C . CYS A 1 77 ? 8.114 3.343 -8.594 1.00 96.75 77 CYS A C 1
ATOM 583 O O . CYS A 1 77 ? 8.770 2.956 -9.568 1.00 96.75 77 CYS A O 1
ATOM 585 N N . PRO A 1 78 ? 7.626 4.594 -8.510 1.00 95.44 78 PRO A N 1
ATOM 586 C CA . PRO A 1 78 ? 7.565 5.505 -9.656 1.00 95.44 78 PRO A CA 1
ATOM 587 C C . PRO A 1 78 ? 8.933 5.991 -10.147 1.00 95.44 78 PRO A C 1
ATOM 589 O O . PRO A 1 78 ? 9.040 6.526 -11.243 1.00 95.44 78 PRO A O 1
ATOM 592 N N . TRP A 1 79 ? 9.993 5.843 -9.347 1.00 93.50 79 TRP A N 1
ATOM 593 C CA . TRP A 1 79 ? 11.301 6.414 -9.685 1.00 93.50 79 TRP A CA 1
ATOM 594 C C . TRP A 1 79 ? 12.203 5.433 -10.428 1.00 93.50 79 TRP A C 1
ATOM 596 O O . TRP A 1 79 ? 12.742 5.747 -11.481 1.00 93.50 79 TRP A O 1
ATOM 606 N N . HIS A 1 80 ? 12.386 4.236 -9.869 1.00 94.94 80 HIS A N 1
ATOM 607 C CA . HIS A 1 80 ? 13.341 3.247 -10.387 1.00 94.94 80 HIS A CA 1
ATOM 608 C C . HIS A 1 80 ? 12.688 1.899 -10.706 1.00 94.94 80 HIS A C 1
ATOM 610 O O . HIS A 1 80 ? 13.383 0.894 -10.850 1.00 94.94 80 HIS A O 1
ATOM 616 N N . ALA A 1 81 ? 11.352 1.864 -10.769 1.00 95.50 81 ALA A N 1
ATOM 617 C CA . ALA A 1 81 ? 10.564 0.693 -11.142 1.00 95.50 81 ALA A CA 1
ATOM 618 C C . ALA A 1 81 ? 10.838 -0.569 -10.297 1.00 95.50 81 ALA A C 1
ATOM 620 O O . ALA A 1 81 ? 10.677 -1.697 -10.772 1.00 95.50 81 ALA A O 1
ATOM 621 N N . ALA A 1 82 ? 11.244 -0.387 -9.035 1.00 96.44 82 ALA A N 1
ATOM 622 C CA . ALA A 1 82 ? 11.253 -1.459 -8.045 1.00 96.44 82 ALA A CA 1
ATOM 623 C C . ALA A 1 82 ? 9.825 -1.975 -7.855 1.00 96.44 82 ALA A C 1
ATOM 625 O O . ALA A 1 82 ? 8.905 -1.168 -7.735 1.00 96.44 82 ALA A O 1
ATOM 626 N N . ARG A 1 83 ? 9.631 -3.293 -7.840 1.00 97.12 83 ARG A N 1
ATOM 627 C CA . ARG A 1 83 ? 8.299 -3.901 -7.783 1.00 97.12 83 ARG A CA 1
ATOM 628 C C . ARG A 1 83 ? 8.137 -4.735 -6.532 1.00 97.12 83 ARG A C 1
ATOM 630 O O . ARG A 1 83 ? 9.042 -5.488 -6.163 1.00 97.12 83 ARG A O 1
ATOM 637 N N . PHE A 1 84 ? 6.970 -4.607 -5.916 1.00 96.94 84 PHE A N 1
ATOM 638 C CA . PHE A 1 84 ? 6.629 -5.312 -4.692 1.00 96.94 84 PHE A CA 1
ATOM 639 C C . PHE A 1 84 ? 5.247 -5.938 -4.816 1.00 96.94 84 PHE A C 1
ATOM 641 O O . PHE A 1 84 ? 4.285 -5.260 -5.169 1.00 96.94 84 PHE A O 1
ATOM 648 N N . CYS A 1 85 ? 5.126 -7.224 -4.502 1.00 95.88 85 CYS A N 1
ATOM 649 C CA . CYS A 1 85 ? 3.835 -7.895 -4.428 1.00 95.88 85 CYS A CA 1
ATOM 650 C C . CYS A 1 85 ? 3.028 -7.320 -3.259 1.00 95.88 85 CYS A C 1
ATOM 652 O O . CYS A 1 85 ? 3.438 -7.444 -2.107 1.00 95.88 85 CYS A O 1
ATOM 654 N N . VAL A 1 86 ? 1.857 -6.738 -3.519 1.00 94.19 86 VAL A N 1
ATOM 655 C CA . VAL A 1 86 ? 1.063 -6.068 -2.467 1.00 94.19 86 VAL A CA 1
ATOM 656 C C . VAL A 1 86 ? 0.447 -7.055 -1.475 1.00 94.19 86 VAL A C 1
ATOM 658 O O . VAL A 1 86 ? 0.156 -6.703 -0.337 1.00 94.19 86 VAL A O 1
ATOM 661 N N . LYS A 1 87 ? 0.296 -8.320 -1.884 1.00 92.25 87 LYS A N 1
ATOM 662 C CA . LYS A 1 87 ? -0.271 -9.392 -1.053 1.00 92.25 87 LYS A CA 1
ATOM 663 C C . LYS A 1 87 ? 0.699 -9.850 0.035 1.00 92.25 87 LYS A C 1
ATOM 665 O O . LYS A 1 87 ? 0.274 -10.142 1.153 1.00 92.25 87 LYS A O 1
ATOM 670 N N . THR A 1 88 ? 1.985 -9.930 -0.309 1.00 92.00 88 THR A N 1
ATOM 671 C CA . THR A 1 88 ? 3.026 -10.562 0.518 1.00 92.00 88 THR A CA 1
ATOM 672 C C . THR A 1 88 ? 4.115 -9.593 0.969 1.00 92.00 88 THR A C 1
ATOM 674 O O . THR A 1 88 ? 4.899 -9.937 1.845 1.00 92.00 88 THR A O 1
ATOM 677 N N . GLY A 1 89 ? 4.196 -8.407 0.362 1.00 94.25 89 GLY A N 1
ATOM 678 C CA . GLY A 1 89 ? 5.294 -7.454 0.521 1.00 94.25 89 GLY A CA 1
ATOM 679 C C . GLY A 1 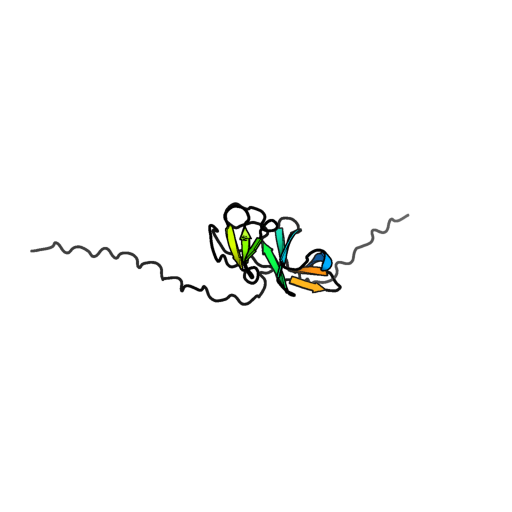89 ? 6.562 -7.825 -0.257 1.00 94.25 89 GLY A C 1
ATOM 680 O O . GLY A 1 89 ? 7.498 -7.029 -0.306 1.00 94.25 89 GLY A O 1
ATOM 681 N N . ALA A 1 90 ? 6.613 -9.005 -0.885 1.00 95.31 90 ALA A N 1
ATOM 682 C CA . ALA A 1 90 ? 7.831 -9.522 -1.501 1.00 95.31 90 ALA A CA 1
ATOM 683 C C . ALA A 1 90 ? 8.342 -8.609 -2.620 1.00 95.31 90 ALA A C 1
ATOM 685 O O . ALA A 1 90 ? 7.577 -8.235 -3.511 1.00 95.31 90 ALA A O 1
ATOM 686 N N . LYS A 1 91 ? 9.640 -8.303 -2.617 1.00 96.19 91 LYS A N 1
ATOM 687 C CA . LYS A 1 91 ? 10.290 -7.613 -3.731 1.00 96.19 91 LYS A CA 1
ATOM 688 C C . LYS A 1 91 ? 10.431 -8.578 -4.903 1.00 96.19 91 LYS A C 1
ATOM 690 O O . LYS A 1 91 ? 11.186 -9.548 -4.833 1.00 96.19 91 LYS A O 1
ATOM 695 N N . THR A 1 92 ? 9.757 -8.283 -6.003 1.00 95.69 92 THR A N 1
ATOM 696 C CA . THR A 1 92 ? 9.723 -9.155 -7.181 1.00 95.69 92 THR A CA 1
ATOM 697 C C . THR A 1 92 ? 10.677 -8.706 -8.283 1.00 95.69 92 THR A C 1
ATOM 699 O O . THR A 1 92 ? 11.178 -9.542 -9.032 1.00 95.69 92 THR A O 1
ATOM 702 N N . HIS A 1 93 ? 10.975 -7.406 -8.380 1.00 94.50 93 HIS A N 1
ATOM 703 C CA . HIS A 1 93 ? 11.827 -6.864 -9.439 1.00 94.50 93 HIS A CA 1
ATOM 704 C C . HIS A 1 93 ? 12.501 -5.541 -9.046 1.00 94.50 93 HIS A C 1
ATOM 706 O O . HIS A 1 93 ? 12.040 -4.825 -8.157 1.00 94.50 93 HIS A O 1
ATOM 712 N N . GLY A 1 94 ? 13.563 -5.188 -9.774 1.00 89.94 94 GLY A N 1
ATOM 713 C CA . GLY A 1 94 ? 14.201 -3.878 -9.708 1.00 89.94 94 GLY A CA 1
ATOM 714 C C . GLY A 1 94 ? 15.039 -3.646 -8.445 1.00 89.94 94 GLY A C 1
ATOM 715 O O . GLY A 1 94 ? 15.297 -4.573 -7.668 1.00 89.94 94 GLY A O 1
ATOM 716 N N . PRO A 1 95 ? 15.515 -2.406 -8.251 1.00 85.25 95 PRO A N 1
ATOM 717 C CA . PRO A 1 95 ? 16.376 -2.069 -7.132 1.00 85.25 95 PRO A CA 1
ATOM 718 C C . PRO A 1 95 ? 15.535 -1.939 -5.860 1.00 85.25 95 PRO A C 1
ATOM 720 O O . PRO A 1 95 ? 14.746 -1.015 -5.715 1.00 85.25 95 PRO A O 1
ATOM 723 N N . GLY A 1 96 ? 15.701 -2.876 -4.936 1.00 82.31 96 GLY A N 1
ATOM 724 C CA . GLY A 1 96 ? 15.124 -2.845 -3.594 1.00 82.31 96 GLY A CA 1
ATOM 725 C C . GLY A 1 96 ? 15.961 -3.731 -2.683 1.00 82.31 96 GLY A C 1
ATOM 726 O O . GLY A 1 96 ? 16.389 -4.814 -3.104 1.00 82.31 96 GLY A O 1
ATOM 727 N N . PHE A 1 97 ? 16.247 -3.272 -1.466 1.00 85.94 97 PHE A N 1
ATOM 728 C CA . PHE A 1 97 ? 17.155 -3.993 -0.571 1.00 85.94 97 PHE A CA 1
ATOM 729 C C . PHE A 1 97 ? 16.468 -5.181 0.111 1.00 85.94 97 PHE A C 1
ATOM 731 O O . PHE A 1 97 ? 17.086 -6.228 0.285 1.00 85.94 97 PHE A O 1
ATOM 738 N N . CYS A 1 98 ? 15.179 -5.056 0.422 1.00 91.75 98 CYS A N 1
ATOM 739 C CA . CYS A 1 98 ? 14.392 -6.078 1.109 1.00 91.75 98 CYS A CA 1
ATOM 740 C C . CYS A 1 98 ? 12.904 -6.014 0.733 1.00 91.75 98 CYS A C 1
ATOM 742 O O . CYS A 1 98 ? 12.469 -5.107 0.016 1.00 91.75 98 CYS A O 1
ATOM 744 N N . ASP A 1 99 ? 12.149 -7.000 1.213 1.00 95.56 99 ASP A N 1
ATOM 745 C CA . ASP A 1 99 ? 10.690 -7.042 1.126 1.00 95.56 99 ASP A CA 1
ATOM 746 C C . ASP A 1 99 ? 10.059 -5.921 1.967 1.00 95.56 99 ASP A C 1
ATOM 748 O O . ASP A 1 99 ? 10.621 -5.487 2.976 1.00 95.56 99 ASP A O 1
ATOM 752 N N . LEU A 1 100 ? 8.876 -5.465 1.562 1.00 94.69 100 LEU A N 1
ATOM 753 C CA . LEU A 1 100 ? 8.065 -4.551 2.357 1.00 94.69 100 LEU A CA 1
ATOM 754 C C . LEU A 1 100 ? 7.459 -5.288 3.545 1.00 94.69 100 LEU A C 1
ATOM 756 O O . LEU A 1 100 ? 6.986 -6.421 3.426 1.00 94.69 100 LEU A O 1
ATOM 760 N N . LYS A 1 101 ? 7.383 -4.603 4.686 1.00 93.62 101 LYS A N 1
ATOM 761 C CA . LYS A 1 101 ? 6.539 -5.066 5.781 1.00 93.62 101 LYS A CA 1
ATOM 762 C C . LYS A 1 101 ? 5.075 -4.979 5.358 1.00 93.62 101 LYS A C 1
ATOM 764 O O . LYS A 1 101 ? 4.659 -3.972 4.794 1.00 93.62 101 LYS A O 1
ATOM 769 N N . THR A 1 102 ? 4.302 -6.016 5.655 1.00 93.81 102 THR A N 1
ATOM 770 C CA . THR A 1 102 ? 2.846 -6.038 5.477 1.00 93.81 102 THR A CA 1
ATOM 771 C C . THR A 1 102 ? 2.142 -5.739 6.796 1.00 93.81 102 THR A C 1
ATOM 773 O O . THR A 1 102 ? 2.730 -5.890 7.865 1.00 93.81 102 THR A O 1
ATOM 776 N N . TYR A 1 103 ? 0.876 -5.348 6.732 1.00 92.44 103 TYR A N 1
ATOM 777 C CA . TYR A 1 103 ? 0.013 -5.145 7.895 1.00 92.44 103 TYR A CA 1
ATOM 778 C C . TYR A 1 103 ? -1.343 -5.792 7.622 1.00 92.44 103 TYR A C 1
ATOM 780 O O . TYR A 1 103 ? -1.829 -5.756 6.488 1.00 92.44 103 TYR A O 1
ATOM 788 N N . ALA A 1 104 ? -1.937 -6.434 8.631 1.00 91.75 104 ALA A N 1
ATOM 789 C CA . ALA A 1 104 ? -3.259 -7.030 8.459 1.00 91.75 104 ALA A CA 1
ATOM 790 C C . ALA A 1 104 ? -4.301 -5.922 8.261 1.00 91.75 104 ALA A C 1
ATOM 792 O O . ALA A 1 104 ? -4.257 -4.898 8.944 1.00 91.75 104 ALA A O 1
ATOM 793 N N . VAL A 1 105 ? -5.231 -6.136 7.333 1.00 92.38 105 VAL A N 1
ATOM 794 C CA . VAL A 1 105 ? -6.286 -5.176 6.997 1.00 92.38 105 VAL A CA 1
ATOM 795 C C . VAL A 1 105 ? -7.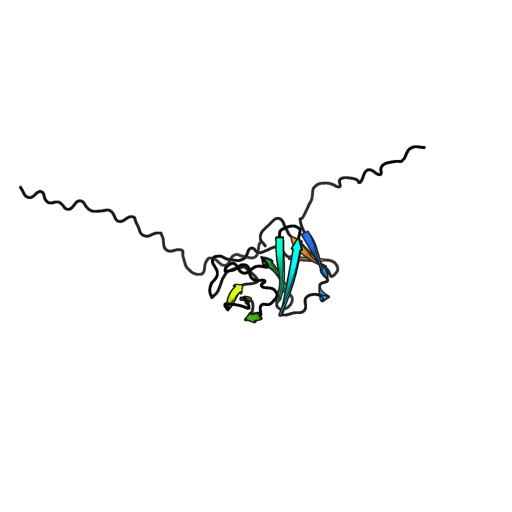636 -5.854 7.136 1.00 92.38 105 VAL A C 1
ATOM 797 O O . VAL A 1 105 ? -7.799 -7.002 6.723 1.00 92.38 105 VAL A O 1
ATOM 800 N N . ARG A 1 106 ? -8.612 -5.132 7.682 1.00 92.81 106 ARG A N 1
ATOM 801 C CA . ARG A 1 106 ? -10.022 -5.530 7.665 1.00 92.81 106 ARG A CA 1
ATOM 802 C C . ARG A 1 106 ? -10.901 -4.355 7.266 1.00 92.81 106 ARG A C 1
ATOM 804 O O . ARG A 1 106 ? -10.511 -3.204 7.436 1.00 92.81 106 ARG A O 1
ATOM 811 N N . VAL A 1 107 ? -12.087 -4.655 6.747 1.00 93.38 107 VAL A N 1
ATOM 812 C CA . VAL A 1 107 ? -13.111 -3.647 6.463 1.00 93.38 107 VAL A CA 1
ATOM 813 C C . VAL A 1 107 ? -14.250 -3.831 7.454 1.00 93.38 107 VAL A C 1
ATOM 815 O O . VAL A 1 107 ? -14.8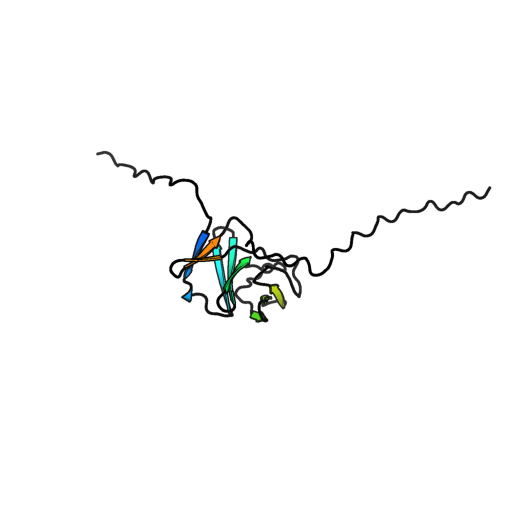46 -4.905 7.512 1.00 93.38 107 VAL A O 1
ATOM 818 N N . VAL A 1 108 ? -14.541 -2.800 8.242 1.00 93.19 108 VAL A N 1
ATOM 819 C CA . VAL A 1 108 ? -15.588 -2.814 9.272 1.00 93.19 108 VAL A CA 1
ATOM 820 C C . VAL A 1 108 ? -16.422 -1.550 9.120 1.00 93.19 108 VAL A C 1
ATOM 822 O O . VAL A 1 108 ? -15.885 -0.450 9.130 1.00 93.19 108 VAL A O 1
ATOM 825 N N . ASN A 1 109 ? -17.741 -1.692 8.956 1.00 92.19 109 ASN A N 1
ATOM 826 C CA . ASN A 1 109 ? -18.680 -0.563 8.858 1.00 92.19 109 ASN A CA 1
ATOM 827 C C . ASN A 1 109 ? -18.284 0.507 7.815 1.00 92.19 109 ASN A C 1
ATOM 829 O O . ASN A 1 109 ? -18.427 1.701 8.063 1.00 92.19 109 ASN A O 1
ATOM 833 N N . GLY A 1 110 ? -17.748 0.091 6.662 1.00 91.81 110 GLY A N 1
ATOM 834 C CA . GLY A 1 110 ? -17.304 1.009 5.603 1.00 91.81 110 GLY A CA 1
ATOM 835 C C . GLY A 1 110 ? -15.937 1.662 5.840 1.00 91.81 110 GLY A C 1
ATOM 836 O O . GLY A 1 110 ? -15.523 2.498 5.042 1.00 91.81 110 GLY A O 1
ATOM 837 N N . TRP A 1 111 ? -15.212 1.270 6.888 1.00 94.12 111 TRP A N 1
ATOM 838 C CA . TRP A 1 111 ? -13.860 1.740 7.186 1.00 94.12 111 TRP A CA 1
ATOM 839 C C . TRP A 1 111 ? -12.825 0.654 6.951 1.00 94.12 111 TRP A C 1
ATOM 841 O O . TRP A 1 111 ? -13.026 -0.501 7.323 1.00 94.12 111 TRP A O 1
ATOM 851 N N . VAL A 1 112 ? -11.693 1.042 6.371 1.00 94.56 112 VAL A N 1
ATOM 852 C CA . VAL A 1 112 ? -10.499 0.203 6.292 1.00 94.56 112 VAL A CA 1
ATOM 853 C C . VAL A 1 112 ? -9.718 0.377 7.590 1.00 94.56 112 VAL A C 1
ATOM 855 O O . VAL A 1 112 ? -9.258 1.476 7.901 1.00 94.56 112 VAL A O 1
ATOM 858 N N . GLU A 1 113 ? -9.558 -0.703 8.347 1.00 94.00 113 GLU A N 1
ATOM 859 C CA . GLU A 1 113 ? -8.777 -0.738 9.581 1.00 94.00 113 GLU A CA 1
ATOM 860 C C . GLU A 1 113 ? -7.488 -1.537 9.382 1.00 94.00 113 GLU A C 1
ATOM 862 O O . GLU A 1 113 ? -7.484 -2.579 8.721 1.00 94.00 113 GLU A O 1
ATOM 867 N N . VAL A 1 114 ? -6.395 -1.073 9.987 1.00 93.31 114 VAL A N 1
ATOM 868 C CA . VAL A 1 114 ? -5.062 -1.677 9.859 1.00 93.31 114 VAL A CA 1
ATOM 869 C C . VAL A 1 114 ? -4.545 -2.115 11.223 1.00 93.31 114 VAL A C 1
ATOM 871 O O . VAL A 1 114 ? -4.555 -1.327 12.166 1.00 93.31 114 VAL A O 1
ATOM 874 N N . ASN A 1 115 ? -4.053 -3.350 11.319 1.00 92.50 115 ASN A N 1
ATOM 875 C CA . ASN A 1 115 ? -3.376 -3.859 12.508 1.00 92.50 115 ASN A CA 1
ATOM 876 C C . ASN A 1 115 ? -1.936 -3.333 12.585 1.00 92.50 115 ASN A C 1
ATOM 878 O O . ASN A 1 115 ? -1.136 -3.583 11.682 1.00 92.50 115 ASN A O 1
ATOM 882 N N . LEU A 1 116 ? -1.586 -2.632 13.664 1.00 88.50 116 LEU A N 1
ATOM 883 C CA . LEU A 1 116 ? -0.262 -2.012 13.810 1.00 88.50 116 LEU A CA 1
ATOM 884 C C . LEU A 1 116 ? 0.807 -2.912 14.461 1.00 88.50 116 LEU A C 1
ATOM 886 O O . LEU A 1 116 ? 2.001 -2.598 14.341 1.00 88.50 116 LEU A O 1
ATOM 890 N N . ASP A 1 117 ? 0.413 -4.010 15.115 1.00 78.38 117 ASP A N 1
ATOM 891 C CA . ASP A 1 117 ? 1.303 -4.824 15.957 1.00 78.38 117 ASP A CA 1
ATOM 892 C C . ASP A 1 117 ? 1.936 -6.025 15.250 1.00 78.38 117 ASP A C 1
ATOM 894 O O . ASP A 1 117 ? 2.942 -6.548 15.731 1.00 78.38 117 ASP A O 1
ATOM 898 N N . GLY A 1 118 ? 1.426 -6.455 14.095 1.00 61.69 118 GLY A N 1
ATOM 899 C CA . GLY A 1 118 ? 1.923 -7.666 13.441 1.00 61.69 118 GLY A CA 1
ATOM 900 C C . GLY A 1 118 ? 1.977 -7.581 11.920 1.00 61.69 118 GLY A C 1
ATOM 901 O O . GLY A 1 118 ? 1.167 -6.875 11.315 1.00 61.69 118 GLY A O 1
ATOM 902 N N . PRO A 1 119 ? 2.927 -8.294 11.280 1.00 57.66 119 PRO A N 1
ATOM 903 C CA . PRO A 1 119 ? 2.856 -8.503 9.846 1.00 57.66 119 PRO A CA 1
ATOM 904 C C . PRO A 1 119 ? 1.550 -9.216 9.499 1.00 57.66 119 PRO A C 1
ATOM 906 O O . PRO A 1 119 ? 1.073 -10.051 10.271 1.00 57.66 119 PRO A O 1
ATOM 909 N N . ALA A 1 120 ? 0.966 -8.891 8.347 1.00 60.31 120 ALA A N 1
ATOM 910 C CA . ALA A 1 120 ? -0.211 -9.607 7.877 1.00 60.31 120 ALA A CA 1
ATOM 911 C C . ALA A 1 120 ? 0.125 -11.108 7.818 1.00 60.31 120 ALA A C 1
ATOM 913 O O . ALA A 1 120 ? 1.138 -11.473 7.215 1.00 60.31 120 ALA A O 1
ATOM 914 N N . LEU A 1 121 ? -0.693 -11.973 8.429 1.00 50.94 121 LEU A N 1
ATOM 915 C CA . LEU A 1 121 ? -0.559 -13.438 8.348 1.00 50.94 121 LEU A CA 1
ATOM 916 C C . LEU A 1 121 ? -0.967 -13.951 6.955 1.00 50.94 121 LEU A C 1
ATOM 918 O O . LEU A 1 121 ? -1.698 -14.926 6.815 1.00 50.94 121 LEU A O 1
ATOM 922 N N . ASN A 1 122 ? -0.533 -13.260 5.908 1.00 44.56 122 ASN A N 1
ATOM 923 C CA . ASN A 1 122 ? -0.816 -13.623 4.538 1.00 44.56 122 ASN A CA 1
ATOM 924 C C . ASN A 1 122 ? 0.265 -14.623 4.150 1.00 44.56 122 ASN A C 1
ATOM 926 O O . ASN A 1 122 ? 1.447 -14.277 4.165 1.00 44.56 122 ASN A O 1
ATOM 930 N N . GLU A 1 123 ? -0.163 -15.855 3.881 1.00 42.66 123 GLU A N 1
ATOM 931 C CA . GLU A 1 123 ? 0.629 -17.003 3.435 1.00 42.66 123 GLU A CA 1
ATOM 932 C C . GLU A 1 123 ? 1.915 -16.563 2.736 1.00 42.66 123 GLU A C 1
ATOM 934 O O . GLU A 1 123 ? 1.895 -16.104 1.595 1.00 42.66 123 GLU A O 1
ATOM 939 N N . ARG A 1 124 ? 3.046 -16.663 3.439 1.00 39.62 124 ARG A N 1
ATOM 940 C CA . ARG A 1 124 ? 4.360 -16.453 2.839 1.00 39.62 124 ARG A CA 1
ATOM 941 C C . ARG A 1 124 ? 4.502 -17.508 1.740 1.00 39.62 124 ARG A C 1
ATOM 943 O O . ARG A 1 124 ? 4.637 -18.682 2.092 1.00 39.62 124 ARG A O 1
ATOM 950 N N . PRO A 1 125 ? 4.518 -17.167 0.437 1.00 43.22 125 PRO A N 1
ATOM 951 C CA . PRO A 1 125 ? 5.016 -18.121 -0.532 1.00 43.22 125 PRO A CA 1
ATOM 952 C C . PRO A 1 125 ? 6.475 -18.343 -0.142 1.00 43.22 125 PRO A C 1
ATOM 954 O O . PRO A 1 125 ? 7.204 -17.374 0.106 1.00 43.22 125 PRO A O 1
ATOM 957 N N . ALA A 1 126 ? 6.883 -19.605 -0.005 1.00 40.97 126 ALA A N 1
ATOM 958 C CA . ALA A 1 126 ? 8.280 -19.948 0.230 1.00 40.97 126 ALA A CA 1
ATOM 959 C C . ALA A 1 126 ? 9.170 -19.133 -0.730 1.00 40.97 126 ALA A C 1
ATOM 961 O O . ALA A 1 126 ? 8.745 -18.887 -1.865 1.00 40.97 126 ALA A O 1
ATOM 962 N N . PRO A 1 127 ? 10.365 -18.677 -0.302 1.00 47.34 127 PRO A N 1
ATOM 963 C CA . PRO A 1 127 ? 11.255 -17.950 -1.198 1.00 47.34 127 PRO A CA 1
ATOM 964 C C . PRO A 1 127 ? 11.386 -18.750 -2.498 1.00 47.34 127 PRO A C 1
ATOM 966 O O . PRO A 1 127 ? 11.752 -19.923 -2.468 1.00 47.34 127 PRO A O 1
ATOM 969 N N . SER A 1 128 ? 11.047 -18.132 -3.633 1.00 49.59 128 SER A N 1
ATOM 970 C CA . SER A 1 128 ? 10.988 -18.795 -4.948 1.00 49.59 128 SER A CA 1
ATOM 971 C C . SER A 1 128 ? 12.344 -19.332 -5.415 1.00 49.59 128 SER A C 1
ATOM 973 O O . SER A 1 128 ? 12.434 -20.043 -6.413 1.00 49.59 128 SER A O 1
ATOM 975 N N . ARG A 1 129 ? 13.406 -19.028 -4.667 1.00 48.50 129 ARG A N 1
ATOM 976 C CA . ARG A 1 129 ? 14.735 -19.582 -4.831 1.00 48.50 129 ARG A CA 1
ATOM 977 C C . ARG A 1 129 ? 15.177 -20.183 -3.493 1.00 48.50 129 ARG A C 1
ATOM 979 O O . ARG A 1 129 ? 15.213 -19.443 -2.507 1.00 48.50 129 ARG A O 1
ATOM 986 N N . PRO A 1 130 ? 15.531 -21.482 -3.426 1.00 46.62 130 PRO A N 1
ATOM 987 C CA . PRO A 1 130 ? 16.191 -22.010 -2.242 1.00 46.62 130 PRO A CA 1
ATOM 988 C C . PRO A 1 130 ? 17.441 -21.166 -2.001 1.00 46.62 130 PRO A C 1
ATOM 990 O O . PRO A 1 130 ? 18.229 -20.928 -2.922 1.00 46.62 130 PRO A O 1
ATOM 993 N N . MET A 1 131 ? 17.583 -20.653 -0.779 1.00 44.22 131 MET A N 1
ATOM 994 C CA . MET A 1 131 ? 18.801 -19.975 -0.362 1.00 44.22 131 MET A CA 1
ATOM 995 C C . MET A 1 131 ? 19.930 -20.985 -0.535 1.00 44.22 131 MET A C 1
ATOM 997 O O . MET A 1 131 ? 19.962 -21.996 0.167 1.00 44.22 131 MET A O 1
ATOM 1001 N N . ALA A 1 132 ? 20.792 -20.766 -1.529 1.00 49.69 132 ALA A N 1
ATOM 1002 C CA . ALA A 1 132 ? 21.974 -21.593 -1.684 1.00 49.69 132 ALA A CA 1
ATOM 1003 C C . ALA A 1 132 ? 22.734 -21.533 -0.350 1.00 49.69 132 ALA A C 1
ATOM 1005 O O . ALA A 1 132 ? 22.866 -20.434 0.206 1.00 49.69 132 ALA A O 1
ATOM 1006 N N . PRO A 1 133 ? 23.175 -22.676 0.200 1.00 55.72 133 PRO A N 1
ATOM 1007 C CA . PRO A 1 133 ? 23.993 -22.653 1.400 1.00 55.72 133 PRO A CA 1
ATOM 1008 C C . PRO A 1 133 ? 25.195 -21.729 1.154 1.00 55.72 133 PRO A C 1
ATOM 1010 O O . PRO A 1 133 ? 25.685 -21.667 0.018 1.00 55.72 133 PRO A O 1
ATOM 1013 N N . PRO A 1 134 ? 25.659 -20.985 2.177 1.00 56.66 134 PRO A N 1
ATOM 1014 C CA . PRO A 1 134 ? 26.879 -20.203 2.037 1.00 56.66 134 PRO A CA 1
ATOM 1015 C C . PRO A 1 134 ? 27.990 -21.122 1.509 1.00 56.66 134 PRO A C 1
ATOM 1017 O O . PRO A 1 134 ? 28.027 -22.296 1.897 1.00 56.66 134 PRO A O 1
ATOM 1020 N N . PRO A 1 135 ? 28.865 -20.637 0.606 1.00 68.00 135 PRO A N 1
ATOM 1021 C CA . PRO A 1 135 ? 29.972 -21.451 0.130 1.00 68.00 135 PRO A CA 1
ATOM 1022 C C . PRO A 1 135 ? 30.741 -21.975 1.343 1.00 68.00 135 PRO A C 1
ATOM 1024 O O . PRO A 1 135 ? 31.010 -21.222 2.283 1.00 68.00 135 PRO A O 1
ATOM 1027 N N . ALA A 1 136 ? 31.042 -23.276 1.341 1.00 70.00 136 ALA A N 1
ATOM 1028 C CA . ALA A 1 136 ? 31.839 -23.877 2.399 1.00 70.00 136 ALA A CA 1
ATOM 1029 C C . ALA A 1 136 ? 33.143 -23.074 2.556 1.00 70.00 136 ALA A C 1
ATOM 1031 O O . ALA A 1 136 ? 33.708 -22.647 1.542 1.00 70.00 136 ALA A O 1
ATOM 1032 N N . PRO A 1 137 ? 33.625 -22.841 3.791 1.00 65.94 137 PRO A N 1
ATOM 1033 C CA . PRO A 1 137 ? 34.904 -22.176 3.982 1.00 65.94 137 PRO A CA 1
ATOM 1034 C C . PRO A 1 137 ? 35.969 -22.958 3.215 1.00 65.94 137 PRO A C 1
ATOM 1036 O O . PRO A 1 137 ? 36.070 -24.177 3.366 1.00 65.94 137 PRO A O 1
ATOM 1039 N N . SER A 1 138 ? 36.734 -22.265 2.370 1.00 68.12 138 SER A N 1
ATOM 1040 C CA . SER A 1 138 ? 37.853 -22.858 1.645 1.00 68.12 138 SER A CA 1
ATOM 1041 C C . SER A 1 138 ? 38.822 -23.454 2.659 1.00 68.12 138 SER A C 1
ATOM 1043 O O . SER A 1 138 ? 39.590 -22.731 3.294 1.00 68.12 138 SER A O 1
ATOM 1045 N N . VAL A 1 139 ? 38.777 -24.773 2.840 1.00 65.06 139 VAL A N 1
ATOM 1046 C CA . VAL A 1 139 ? 39.790 -25.487 3.609 1.00 65.06 139 VAL A CA 1
ATOM 1047 C C . VAL A 1 139 ? 41.071 -25.362 2.795 1.00 65.06 139 VAL A C 1
ATOM 1049 O O . VAL A 1 139 ? 41.224 -26.020 1.768 1.00 65.06 139 VAL A O 1
ATOM 1052 N N . MET 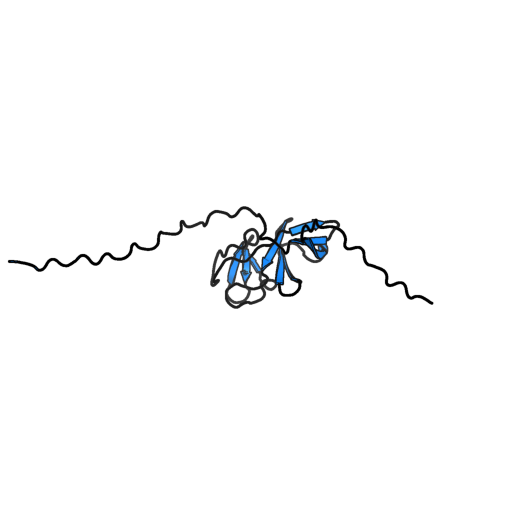A 1 140 ? 41.968 -24.462 3.207 1.00 54.16 140 MET A N 1
ATOM 1053 C CA . MET A 1 140 ? 43.331 -24.436 2.688 1.00 54.16 140 MET A CA 1
ATOM 1054 C C . MET A 1 140 ? 43.947 -25.794 3.017 1.00 54.16 140 MET A C 1
ATOM 1056 O O . MET A 1 140 ? 44.304 -26.067 4.162 1.00 54.16 140 MET A O 1
ATOM 1060 N N . THR A 1 141 ? 44.022 -26.679 2.026 1.00 63.75 141 THR A N 1
ATOM 1061 C CA . THR A 1 141 ? 44.755 -27.932 2.167 1.00 63.75 141 THR A CA 1
ATOM 1062 C C . THR A 1 141 ? 46.215 -27.584 2.438 1.00 63.75 141 THR A C 1
ATOM 1064 O O . THR A 1 141 ? 46.783 -26.798 1.671 1.00 63.75 141 THR A O 1
ATOM 1067 N N . PRO A 1 142 ? 46.854 -28.138 3.480 1.00 60.38 142 PRO A N 1
ATOM 1068 C CA . PRO A 1 142 ? 48.285 -27.972 3.645 1.00 60.38 142 PRO A CA 1
ATOM 1069 C C . PRO A 1 142 ? 48.958 -28.614 2.433 1.00 60.38 142 PRO A C 1
ATOM 1071 O O . PRO A 1 142 ? 48.878 -29.826 2.231 1.00 60.38 142 PRO A O 1
ATOM 1074 N N . THR A 1 143 ? 49.585 -27.795 1.588 1.00 60.78 143 THR A N 1
ATOM 1075 C CA . THR A 1 143 ? 50.446 -28.285 0.517 1.00 60.78 143 THR A CA 1
ATOM 1076 C C . THR A 1 143 ? 51.562 -29.074 1.183 1.00 60.78 143 THR A C 1
ATOM 1078 O O . THR A 1 143 ? 52.504 -28.498 1.724 1.00 60.78 143 THR A O 1
ATOM 1081 N N . SER A 1 144 ? 51.438 -30.400 1.171 1.00 62.50 144 SER A N 1
ATOM 1082 C CA . SER A 1 144 ? 52.503 -31.311 1.560 1.00 62.50 144 SER A CA 1
ATOM 1083 C C . SER A 1 144 ? 53.678 -31.107 0.604 1.00 62.50 144 SER A C 1
ATOM 1085 O O . SER A 1 144 ? 53.759 -31.689 -0.477 1.00 62.50 144 SER A O 1
ATOM 1087 N N . ARG A 1 145 ? 54.589 -30.216 0.992 1.00 64.44 145 ARG A N 1
ATOM 1088 C CA . ARG A 1 145 ? 55.988 -30.258 0.580 1.00 64.44 145 ARG A CA 1
ATOM 1089 C C . ARG A 1 145 ? 56.819 -30.613 1.799 1.00 64.44 145 ARG A C 1
ATOM 1091 O O . ARG A 1 145 ? 57.543 -29.790 2.337 1.00 64.44 145 ARG A O 1
ATOM 1098 N N . PHE A 1 146 ? 56.712 -31.872 2.195 1.00 61.69 146 PHE A N 1
ATOM 1099 C CA . PHE A 1 146 ? 57.854 -32.587 2.739 1.00 61.69 146 PHE A CA 1
ATOM 1100 C C . PHE A 1 146 ? 58.096 -33.785 1.823 1.00 61.69 146 PHE A C 1
ATOM 1102 O O . PHE A 1 146 ? 57.496 -34.847 1.965 1.00 61.69 146 PHE A O 1
ATOM 1109 N N . ARG A 1 147 ? 58.929 -33.565 0.801 1.00 65.50 147 ARG A N 1
ATOM 1110 C CA . ARG A 1 147 ? 59.712 -34.649 0.215 1.00 65.50 147 ARG A CA 1
ATOM 1111 C C . ARG A 1 147 ? 61.012 -34.684 1.014 1.00 65.50 147 ARG A C 1
ATOM 1113 O O . ARG A 1 147 ? 61.711 -33.678 1.013 1.00 65.50 147 ARG A O 1
ATOM 1120 N N . ILE A 1 148 ? 61.160 -35.802 1.730 1.00 59.62 148 ILE A N 1
ATOM 1121 C CA . ILE A 1 148 ? 62.360 -36.496 2.234 1.00 59.62 148 ILE A CA 1
ATOM 1122 C C . ILE A 1 148 ? 63.655 -35.686 2.174 1.00 59.62 148 ILE A C 1
ATOM 1124 O O . ILE A 1 148 ? 64.088 -35.372 1.044 1.00 59.62 148 ILE A O 1
#

Foldseek 3Di:
DDDPPPDDDPDDDDDQQWDFFFFLVVADAQAWDWGDDPPFTWIWHHHPNDIWIWGQAAQAPGAGQRPFGDDRQWRARPPFRFTARRQAQAGDDTDHDGGTFIWAWDADPRTIITRPPDGHPRDDPPDPDPPDPDPDPPPPDPPPPPDD

Solvent-accessible surface area (backbone atoms only — not comparable to full-atom values): 9019 Å² total; per-residue (Å²): 141,80,86,77,77,80,76,77,79,84,79,72,96,73,78,72,52,58,41,85,70,48,53,49,82,79,52,50,67,76,34,47,45,70,45,75,61,91,91,45,54,33,19,39,33,24,55,73,98,41,71,32,26,28,49,20,46,40,56,61,81,60,46,64,41,41,76,30,50,74,59,89,67,24,45,24,32,68,86,71,53,20,24,25,31,51,79,61,14,42,60,76,41,63,67,51,78,53,57,42,55,35,27,34,60,50,77,55,98,63,28,34,26,38,30,77,84,48,64,35,93,47,78,75,73,70,70,96,58,79,78,71,74,76,79,75,79,82,76,79,72,80,79,84,80,78,80,130

Secondary structure (DSSP, 8-state):
------------S----EEEEEEGGGS-TTEEEEEEETTEEEEEEEETTEEEEEESB-TTT--BSTT-EEETTEEEPTTT--EEETTT--EEESS-SSPPPEE-EEEETTEEEEESSS---------SS--PPPPPP-----------